Protein AF-A0A3D1R0C7-F1 (afdb_monomer_lite)

Radius of gyration: 22.8 Å; chains: 1; bounding box: 50×16×60 Å

pLDDT: mean 90.99, std 7.09, range [72.06, 98.31]

Foldseek 3Di:
DVVQLVVLQVVLVVVCVVVVHDDVVSNVVSNVRSVVVVVVVCVVPPVVVVVVVVVVVVVVVVVVVVVVVVD

Sequence (71 aa):
GLFGTVWGIMGAFQDIYLQGNANLATVAKPISEALIATAVGLFAAIPAVVAYNFFLSKIKVLESEMESFSS

Structure (mmCIF, N/CA/C/O backbone):
data_AF-A0A3D1R0C7-F1
#
_entry.id   AF-A0A3D1R0C7-F1
#
loop_
_atom_site.group_PDB
_atom_site.id
_atom_site.type_symbol
_atom_site.label_atom_id
_atom_site.label_alt_id
_atom_site.label_comp_id
_atom_site.label_asym_id
_atom_site.label_entity_id
_atom_site.label_seq_id
_atom_site.pdbx_PDB_ins_code
_atom_site.Cartn_x
_atom_site.Cartn_y
_atom_site.Cartn_z
_atom_site.occupancy
_atom_site.B_iso_or_equiv
_atom_site.auth_seq_id
_atom_site.auth_comp_id
_atom_site.auth_asym_id
_atom_site.auth_atom_id
_atom_site.pdbx_PDB_model_num
ATOM 1 N N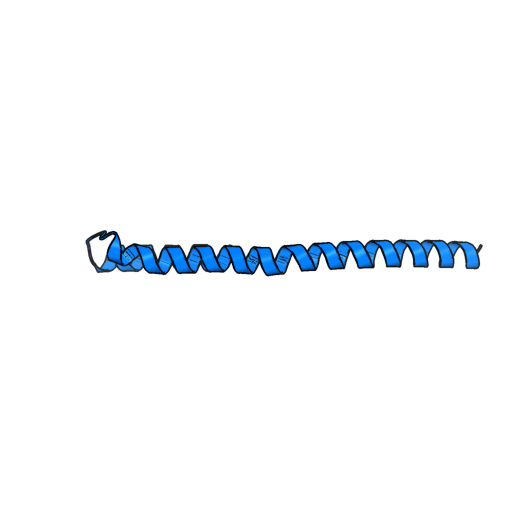 . GLY A 1 1 ? -3.264 -0.848 2.075 1.00 89.38 1 GLY A N 1
ATOM 2 C CA . GLY A 1 1 ? -1.899 -1.057 2.596 1.00 89.38 1 GLY A CA 1
ATOM 3 C C . GLY A 1 1 ? -1.796 -0.534 4.016 1.00 89.38 1 GLY A C 1
ATOM 4 O O . GLY A 1 1 ? -2.832 -0.402 4.657 1.00 89.38 1 GLY A O 1
ATOM 5 N N . LEU A 1 2 ? -0.584 -0.195 4.473 1.00 92.00 2 LEU A N 1
ATOM 6 C CA . LEU A 1 2 ? -0.282 0.211 5.859 1.00 92.00 2 LEU A CA 1
ATOM 7 C C . LEU A 1 2 ? -1.193 1.327 6.399 1.00 92.00 2 LEU A C 1
ATOM 9 O O . LEU A 1 2 ? -1.667 1.250 7.521 1.00 92.00 2 LEU A O 1
ATOM 13 N N . PHE A 1 3 ? -1.492 2.350 5.597 1.00 92.06 3 PHE A N 1
ATOM 14 C CA . PHE A 1 3 ? -2.390 3.419 6.041 1.00 92.06 3 PHE A CA 1
ATOM 15 C C . PHE A 1 3 ? -3.805 2.906 6.362 1.00 92.06 3 PHE A C 1
ATOM 17 O O . PHE A 1 3 ? -4.361 3.222 7.408 1.00 92.06 3 PHE A O 1
ATOM 24 N N . GLY A 1 4 ? -4.372 2.069 5.488 1.00 89.44 4 GLY A N 1
ATOM 25 C CA . GLY A 1 4 ? -5.714 1.516 5.683 1.00 89.44 4 GLY A CA 1
ATOM 26 C C . GLY A 1 4 ? -5.803 0.591 6.895 1.00 89.44 4 GLY A C 1
ATOM 27 O O . GLY A 1 4 ? -6.834 0.551 7.557 1.00 89.44 4 GLY A O 1
ATOM 28 N N . THR A 1 5 ? -4.714 -0.107 7.229 1.00 93.94 5 THR A N 1
ATOM 29 C CA . THR A 1 5 ? -4.683 -0.962 8.421 1.00 93.94 5 THR A CA 1
ATOM 30 C C . THR A 1 5 ? -4.639 -0.142 9.696 1.00 93.94 5 THR A C 1
ATOM 32 O O . THR A 1 5 ? -5.404 -0.415 10.615 1.00 93.94 5 THR A O 1
ATOM 35 N N . VAL A 1 6 ? -3.796 0.893 9.731 1.00 93.50 6 VAL A N 1
ATOM 36 C CA . VAL A 1 6 ? -3.710 1.820 10.864 1.00 93.50 6 VAL A CA 1
ATOM 37 C C . VAL A 1 6 ? -5.055 2.507 11.076 1.00 93.50 6 VAL A C 1
ATOM 39 O O . VAL A 1 6 ? -5.552 2.526 12.196 1.00 93.50 6 VAL A O 1
ATOM 42 N N . TRP A 1 7 ? -5.687 2.992 10.006 1.00 90.81 7 TRP A N 1
ATOM 43 C CA . TRP A 1 7 ? -7.001 3.623 10.091 1.00 90.81 7 TRP A CA 1
ATOM 44 C C . TRP A 1 7 ? -8.083 2.668 10.617 1.00 90.81 7 TRP A C 1
ATOM 46 O O . TRP A 1 7 ? -8.814 3.022 11.539 1.00 90.81 7 TRP A O 1
ATOM 56 N N . GLY A 1 8 ? -8.164 1.445 10.081 1.00 89.06 8 GLY A N 1
ATOM 57 C CA . GLY A 1 8 ? -9.145 0.446 10.521 1.00 89.06 8 GLY A CA 1
ATOM 58 C C . GLY A 1 8 ? -8.959 0.028 11.981 1.00 89.06 8 GLY A C 1
ATOM 59 O O . GLY A 1 8 ? -9.932 -0.091 12.723 1.00 89.06 8 GLY A O 1
ATOM 60 N N . ILE A 1 9 ? -7.707 -0.122 12.423 1.00 90.94 9 ILE A N 1
ATOM 61 C CA . ILE A 1 9 ? -7.386 -0.420 13.823 1.00 90.94 9 ILE A CA 1
ATOM 62 C C . ILE A 1 9 ? -7.740 0.770 14.726 1.00 90.94 9 ILE A C 1
ATOM 64 O O . ILE A 1 9 ? -8.343 0.564 15.777 1.00 90.94 9 ILE A O 1
ATOM 68 N N . MET A 1 10 ? -7.429 2.008 14.325 1.00 90.94 10 MET A N 1
ATOM 69 C CA . MET A 1 10 ? -7.816 3.199 15.093 1.00 90.94 10 MET A CA 1
ATOM 70 C C . MET A 1 10 ? -9.337 3.313 15.250 1.00 90.94 10 MET A C 1
ATOM 72 O O . MET A 1 10 ? -9.805 3.570 16.357 1.00 90.94 10 MET A O 1
ATOM 76 N N . GLY A 1 11 ? -10.103 3.060 14.183 1.00 89.06 11 GLY A N 1
ATOM 77 C CA . GLY A 1 11 ? -11.567 3.017 14.248 1.00 89.06 11 GLY A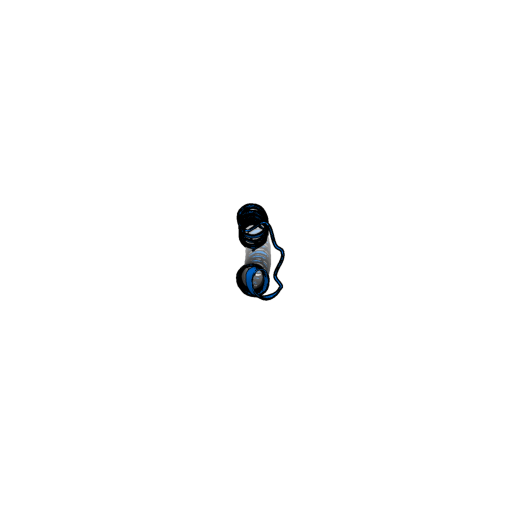 CA 1
ATOM 78 C C . GLY A 1 11 ? -12.076 1.948 15.219 1.00 89.06 11 GLY A C 1
ATOM 79 O O . GLY A 1 11 ? -12.926 2.233 16.056 1.00 89.06 11 GLY A O 1
ATOM 80 N N . ALA A 1 12 ? -11.475 0.753 15.197 1.00 88.00 12 ALA A N 1
ATOM 81 C CA . ALA A 1 12 ? -11.813 -0.318 16.135 1.00 88.00 12 ALA A CA 1
ATOM 82 C C . ALA A 1 12 ? -11.594 0.100 17.600 1.00 88.00 12 ALA A C 1
ATOM 84 O O . ALA A 1 12 ? -12.442 -0.146 18.454 1.00 88.00 12 ALA A O 1
ATOM 85 N N . PHE A 1 13 ? -10.471 0.759 17.902 1.00 87.81 13 PHE A N 1
ATOM 86 C CA . PHE A 1 13 ? -10.188 1.256 19.253 1.00 87.81 13 PHE A CA 1
ATOM 87 C C . PHE A 1 1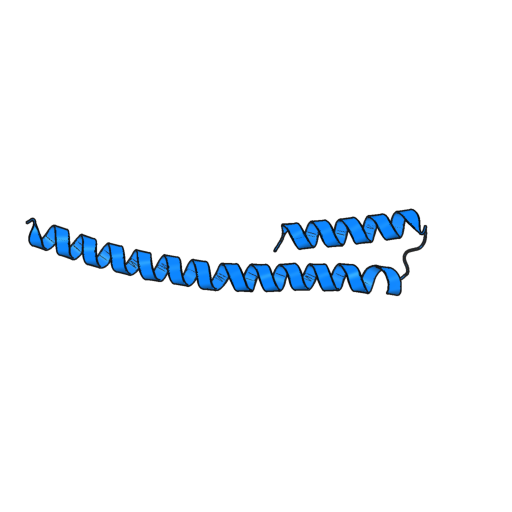3 ? -11.121 2.395 19.679 1.00 87.81 13 PHE A C 1
ATOM 89 O O . PHE A 1 13 ? -11.475 2.478 20.857 1.00 87.81 13 PHE A O 1
ATOM 96 N N . GLN A 1 14 ? -11.555 3.239 18.742 1.00 88.38 14 GLN A N 1
ATOM 97 C CA . GLN A 1 14 ? -12.542 4.283 19.011 1.00 88.38 14 GLN A CA 1
ATOM 98 C C . GLN A 1 14 ? -13.911 3.684 19.376 1.00 88.38 14 GLN A C 1
ATOM 100 O O . GLN A 1 14 ? -14.537 4.138 20.335 1.00 88.38 14 GLN A O 1
ATOM 105 N N . ASP A 1 15 ? -14.337 2.624 18.689 1.00 85.00 15 ASP A N 1
ATOM 106 C CA . ASP A 1 15 ? -15.590 1.925 18.995 1.00 85.00 15 ASP A CA 1
ATOM 107 C C . ASP A 1 15 ? -15.555 1.245 20.373 1.00 85.00 15 ASP A C 1
ATOM 109 O O . ASP A 1 15 ? -16.525 1.329 21.131 1.00 85.00 15 ASP A O 1
ATOM 113 N N . ILE A 1 16 ? -14.423 0.633 20.743 1.00 86.94 16 ILE A N 1
ATOM 114 C CA . ILE A 1 16 ? -14.217 0.062 22.087 1.00 86.94 16 ILE A CA 1
ATOM 115 C C . ILE A 1 16 ? -14.323 1.153 23.159 1.00 86.94 16 ILE A C 1
ATOM 117 O O . ILE A 1 16 ? -14.962 0.944 24.193 1.00 86.94 16 ILE A O 1
ATOM 121 N N . TYR A 1 17 ? -13.714 2.319 22.916 1.00 86.44 17 TYR A N 1
ATOM 122 C CA . TYR A 1 17 ? -13.753 3.446 23.847 1.00 86.44 17 TYR A CA 1
ATOM 123 C C . TYR A 1 17 ? -15.184 3.952 24.077 1.00 86.44 17 TYR A C 1
ATOM 125 O O . TYR A 1 17 ? -15.575 4.178 25.221 1.00 86.44 17 TYR A O 1
ATOM 133 N N . LEU A 1 18 ? -15.985 4.074 23.014 1.00 86.31 18 LEU A N 1
ATOM 134 C CA . LEU A 1 18 ? -17.373 4.539 23.103 1.00 86.31 18 LEU A CA 1
ATOM 135 C C . LEU A 1 18 ? -18.305 3.527 23.787 1.00 86.31 18 LEU A C 1
ATOM 137 O O . LEU A 1 18 ? -19.224 3.927 24.499 1.00 86.31 18 LEU A O 1
ATOM 141 N N . GLN A 1 19 ? -18.086 2.226 23.578 1.00 84.75 19 GLN A N 1
ATOM 142 C CA . GLN A 1 19 ? -18.925 1.166 24.153 1.00 84.75 19 GLN A CA 1
ATOM 143 C C . GLN A 1 19 ? -18.564 0.826 25.607 1.00 84.75 19 GLN A C 1
ATOM 145 O O . GLN A 1 19 ? -19.351 0.176 26.295 1.00 84.75 19 GLN A O 1
ATOM 150 N N . GLY A 1 20 ? -17.381 1.230 26.084 1.00 80.38 20 GLY A N 1
ATOM 151 C CA . GLY A 1 20 ? -16.917 0.970 27.452 1.00 80.38 20 GLY A CA 1
ATOM 152 C C . GLY A 1 20 ? -16.666 -0.510 27.775 1.00 80.38 20 GLY A C 1
ATOM 153 O O . GLY A 1 20 ? -16.383 -0.843 28.924 1.00 80.38 20 GLY A O 1
ATOM 154 N N . ASN A 1 21 ? -16.761 -1.404 26.786 1.00 75.00 21 ASN A N 1
ATOM 155 C CA . ASN A 1 21 ? -16.511 -2.835 26.921 1.00 75.00 21 ASN A CA 1
ATOM 156 C C . ASN A 1 21 ? -15.802 -3.376 25.670 1.00 75.00 21 ASN A C 1
ATOM 158 O O . ASN A 1 21 ? -16.225 -3.128 24.541 1.00 75.00 21 ASN A O 1
ATOM 162 N N . ALA A 1 22 ? -14.742 -4.155 25.877 1.00 74.00 22 ALA A N 1
ATOM 163 C CA . ALA A 1 22 ? -14.001 -4.829 24.821 1.00 74.00 22 ALA A CA 1
ATOM 164 C C . ALA A 1 22 ? -14.573 -6.238 24.600 1.00 74.00 22 ALA A C 1
ATOM 166 O O . ALA A 1 22 ? -14.081 -7.221 25.155 1.00 74.00 22 ALA A O 1
ATOM 167 N N . ASN A 1 23 ? -15.625 -6.346 23.786 1.00 77.44 23 ASN A N 1
ATOM 168 C CA . ASN A 1 23 ? -16.123 -7.647 23.347 1.00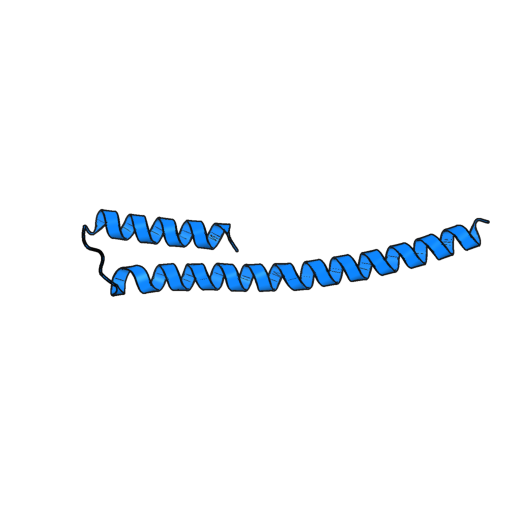 77.44 23 ASN A CA 1
ATOM 169 C C . ASN A 1 23 ? -15.366 -8.105 22.089 1.00 77.44 23 ASN A C 1
ATOM 171 O O . ASN A 1 23 ? -15.212 -7.354 21.130 1.00 77.44 23 ASN A O 1
ATOM 175 N N . LEU A 1 24 ? -14.926 -9.364 22.045 1.00 72.06 24 LEU A N 1
ATOM 176 C CA . LEU A 1 24 ? -14.195 -9.898 20.890 1.00 72.06 24 LEU A CA 1
ATOM 177 C C . LEU A 1 24 ? -15.027 -9.817 19.596 1.00 72.06 24 LEU A C 1
ATOM 179 O O . LEU A 1 24 ? -14.495 -9.587 18.510 1.00 72.06 24 LEU A O 1
ATOM 183 N N . ALA A 1 25 ? -16.351 -9.940 19.727 1.00 77.19 25 ALA A N 1
ATOM 184 C CA . ALA A 1 25 ? -17.286 -9.813 18.616 1.00 77.19 25 ALA A CA 1
ATOM 185 C C . ALA A 1 25 ? -17.301 -8.406 17.987 1.00 77.19 25 ALA A C 1
ATOM 187 O O . ALA A 1 25 ? -17.547 -8.290 16.787 1.00 77.19 25 ALA A O 1
ATOM 188 N N . THR A 1 26 ? -17.024 -7.346 18.757 1.00 74.69 26 THR A N 1
ATOM 189 C CA . THR A 1 26 ? -17.056 -5.963 18.252 1.00 74.69 26 THR A CA 1
ATOM 190 C C . THR A 1 26 ? -15.753 -5.562 17.559 1.00 74.69 26 THR A C 1
ATOM 192 O O . THR A 1 26 ? -15.776 -4.734 16.655 1.00 74.69 26 THR A O 1
ATOM 195 N N . VAL A 1 27 ? -14.632 -6.214 17.884 1.00 80.19 27 VAL A N 1
ATOM 196 C CA . VAL A 1 27 ? -13.308 -5.917 17.298 1.00 80.19 27 VAL A CA 1
ATOM 197 C C . VAL A 1 27 ? -12.928 -6.816 16.119 1.00 80.19 27 VAL A C 1
ATOM 199 O O . VAL A 1 27 ? -12.071 -6.451 15.315 1.00 80.19 27 VAL A O 1
ATOM 202 N N . ALA A 1 28 ? -13.564 -7.984 15.978 1.00 83.69 28 ALA A N 1
ATOM 203 C CA . ALA A 1 28 ? -13.185 -8.978 14.971 1.00 83.69 28 ALA A CA 1
ATOM 204 C C . ALA A 1 28 ? -13.326 -8.471 13.523 1.00 83.69 28 ALA A C 1
ATOM 206 O O . ALA A 1 28 ? -12.454 -8.720 12.688 1.00 83.69 28 ALA A O 1
ATOM 207 N N . LYS A 1 29 ? -14.404 -7.739 13.214 1.00 84.81 29 LYS A N 1
ATOM 208 C CA . LYS A 1 29 ? -14.677 -7.268 11.848 1.00 84.81 29 LYS A CA 1
ATOM 209 C C . LYS A 1 29 ? -13.706 -6.162 11.386 1.00 84.81 29 LYS A C 1
ATOM 211 O O . LYS A 1 29 ? -13.067 -6.371 10.353 1.00 84.81 29 LYS A O 1
ATOM 216 N N . PRO A 1 30 ? -13.509 -5.051 12.126 1.00 84.50 30 PRO A N 1
ATOM 217 C CA . PRO A 1 30 ? -12.569 -3.998 11.721 1.00 84.50 30 PRO A CA 1
ATOM 218 C C . PRO A 1 30 ? -11.129 -4.495 11.533 1.00 84.50 30 PRO A C 1
ATOM 220 O O . PRO A 1 30 ? -10.427 -4.075 10.613 1.00 84.50 30 PRO A O 1
ATOM 223 N N . ILE A 1 31 ? -10.687 -5.439 12.373 1.00 86.81 31 ILE A N 1
ATOM 224 C CA . ILE A 1 31 ? -9.344 -6.024 12.272 1.00 86.81 31 ILE A CA 1
ATOM 225 C C . ILE A 1 31 ? -9.218 -6.884 11.006 1.00 86.81 31 ILE A C 1
ATOM 227 O O . ILE A 1 31 ? -8.200 -6.816 10.317 1.00 86.81 31 ILE A O 1
ATOM 231 N N . SER A 1 32 ? -10.250 -7.655 10.651 1.00 88.56 32 SER A N 1
ATOM 232 C CA . SER A 1 32 ? -10.261 -8.418 9.397 1.00 88.56 32 SER A CA 1
ATOM 233 C C . SER A 1 32 ? -10.166 -7.504 8.170 1.00 88.56 32 SER A C 1
ATOM 235 O O . SER A 1 32 ? -9.431 -7.806 7.230 1.00 88.56 32 SER A O 1
ATOM 237 N N . GLU A 1 33 ? -10.877 -6.376 8.173 1.00 89.31 33 GLU A N 1
ATOM 238 C CA . GLU A 1 33 ? -10.818 -5.385 7.091 1.00 89.31 33 GLU A CA 1
ATOM 239 C C . GLU A 1 33 ? -9.426 -4.741 6.990 1.00 89.31 33 GLU A C 1
ATOM 241 O O . GLU A 1 33 ? -8.879 -4.600 5.890 1.00 89.31 33 GLU A O 1
ATOM 246 N N . ALA A 1 34 ? -8.796 -4.446 8.133 1.00 91.56 34 ALA A N 1
ATOM 247 C CA . ALA A 1 34 ? -7.412 -3.991 8.178 1.00 91.56 34 ALA A CA 1
ATOM 248 C C . ALA A 1 34 ? -6.455 -5.023 7.547 1.00 91.56 34 ALA A C 1
ATOM 250 O O . ALA A 1 34 ? -5.633 -4.665 6.705 1.00 91.56 34 ALA A O 1
ATOM 251 N N . LEU A 1 35 ? -6.577 -6.315 7.863 1.00 92.38 35 LEU A N 1
ATOM 252 C CA . LEU A 1 35 ? -5.721 -7.354 7.269 1.00 92.38 35 LEU A CA 1
ATOM 253 C C . LEU A 1 35 ? -5.863 -7.439 5.740 1.00 92.38 35 LEU A C 1
ATOM 255 O O . LEU A 1 35 ? -4.855 -7.539 5.031 1.00 92.38 35 LEU A O 1
ATOM 259 N N . ILE A 1 36 ? -7.087 -7.321 5.219 1.00 93.69 36 ILE A N 1
ATOM 260 C CA . ILE A 1 36 ? -7.336 -7.291 3.769 1.00 93.69 36 ILE A CA 1
ATOM 261 C C . ILE A 1 36 ? -6.656 -6.074 3.134 1.00 93.69 36 ILE A C 1
ATOM 263 O O . ILE A 1 36 ? -6.029 -6.197 2.079 1.00 93.69 36 ILE A O 1
ATOM 267 N N . ALA A 1 37 ? -6.695 -4.909 3.786 1.00 94.75 37 ALA A N 1
ATOM 268 C CA . ALA A 1 37 ? -6.014 -3.725 3.281 1.00 94.75 37 ALA A CA 1
ATOM 269 C C . ALA A 1 37 ? -4.491 -3.940 3.143 1.00 94.75 37 ALA A C 1
ATOM 271 O O . ALA A 1 37 ? -3.902 -3.434 2.180 1.00 94.75 37 ALA A O 1
ATOM 272 N N . THR A 1 38 ? -3.834 -4.698 4.030 1.00 95.44 38 THR A N 1
ATOM 273 C CA . THR A 1 38 ? -2.423 -5.101 3.837 1.00 95.44 38 THR A CA 1
ATOM 274 C C . THR A 1 38 ? -2.262 -6.021 2.637 1.00 95.44 38 THR A C 1
ATOM 276 O O . THR A 1 38 ? -1.404 -5.753 1.796 1.00 95.44 38 THR A O 1
ATOM 279 N N . ALA A 1 39 ? -3.091 -7.062 2.527 1.00 95.44 39 ALA A N 1
ATOM 280 C CA . ALA A 1 39 ? -3.006 -8.034 1.438 1.00 95.44 39 ALA A CA 1
ATOM 281 C C . ALA A 1 39 ? -3.135 -7.360 0.062 1.00 95.44 39 ALA A C 1
ATOM 283 O O . ALA A 1 39 ? -2.296 -7.571 -0.812 1.00 95.44 39 ALA A O 1
ATOM 284 N N . VAL A 1 40 ? -4.111 -6.462 -0.098 1.00 96.06 40 VAL A N 1
ATOM 285 C CA . VAL A 1 40 ? -4.293 -5.671 -1.326 1.00 96.06 40 VAL A CA 1
ATOM 286 C C . VAL A 1 40 ? -3.100 -4.744 -1.576 1.00 96.06 40 VAL A C 1
ATOM 288 O O . VAL A 1 40 ? -2.666 -4.579 -2.713 1.00 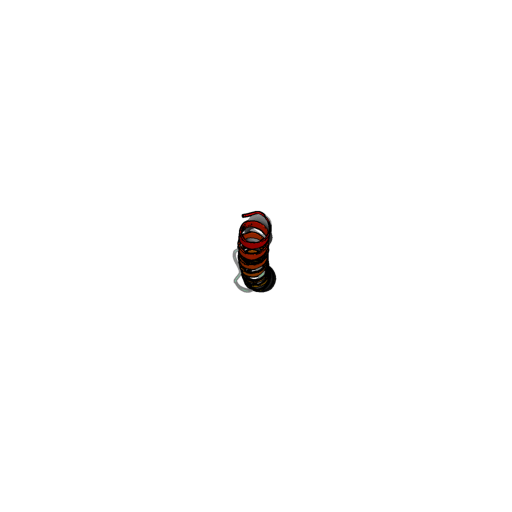96.06 40 VAL A O 1
ATOM 291 N N . GLY A 1 41 ? -2.526 -4.161 -0.518 1.00 95.44 41 GLY A N 1
ATOM 292 C CA . GLY A 1 41 ? -1.331 -3.322 -0.634 1.00 95.44 41 GLY A CA 1
ATOM 293 C C . GLY A 1 41 ? -0.118 -4.086 -1.169 1.00 95.44 41 GLY A C 1
ATOM 294 O O . GLY A 1 41 ? 0.557 -3.600 -2.073 1.00 95.44 41 GLY A O 1
ATOM 295 N N . LEU A 1 42 ? 0.132 -5.289 -0.649 1.00 96.94 42 LEU A N 1
ATOM 296 C CA . LEU A 1 42 ? 1.213 -6.157 -1.125 1.00 9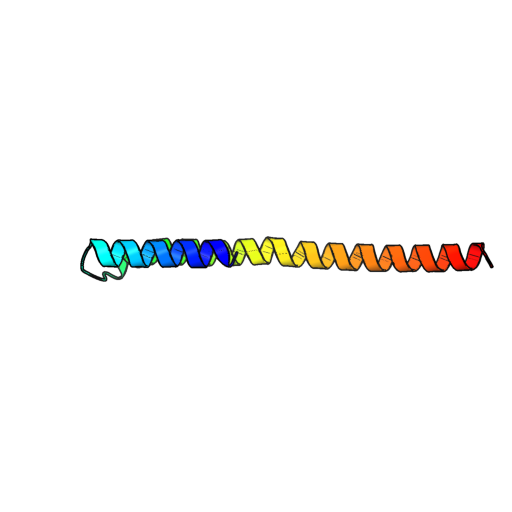6.94 42 LEU A CA 1
ATOM 297 C C . LEU A 1 42 ? 0.948 -6.661 -2.546 1.00 96.94 42 LEU A C 1
ATOM 299 O O . LEU A 1 42 ? 1.859 -6.662 -3.373 1.00 96.94 42 LEU A O 1
ATOM 303 N N . PHE A 1 43 ? -0.302 -7.021 -2.846 1.00 96.38 43 PHE A N 1
ATOM 304 C CA . PHE A 1 43 ? -0.714 -7.447 -4.180 1.00 96.38 43 PHE A CA 1
ATOM 305 C C . PHE A 1 43 ? -0.500 -6.357 -5.235 1.00 96.38 43 PHE A C 1
ATOM 307 O O . PHE A 1 43 ? -0.130 -6.673 -6.358 1.00 96.38 43 PHE A O 1
ATOM 314 N N . ALA A 1 44 ? -0.677 -5.081 -4.888 1.00 96.69 44 ALA A N 1
ATOM 315 C CA . ALA A 1 44 ? -0.373 -3.972 -5.789 1.00 96.69 44 ALA A CA 1
ATOM 316 C C . ALA A 1 44 ? 1.137 -3.673 -5.873 1.00 96.69 44 ALA A C 1
ATOM 318 O O . ALA A 1 44 ? 1.658 -3.408 -6.956 1.00 96.69 44 ALA A O 1
ATOM 319 N N . ALA A 1 45 ? 1.854 -3.721 -4.745 1.00 97.06 45 ALA A N 1
ATOM 320 C CA . ALA A 1 45 ? 3.260 -3.322 -4.675 1.00 97.06 45 ALA A CA 1
ATOM 321 C C . ALA A 1 45 ? 4.213 -4.307 -5.374 1.00 97.06 45 ALA A C 1
ATOM 323 O O . ALA A 1 45 ? 5.119 -3.879 -6.088 1.00 97.06 45 ALA A O 1
ATOM 324 N N . ILE A 1 46 ? 4.017 -5.619 -5.198 1.00 97.31 46 ILE A N 1
ATOM 325 C CA . ILE A 1 46 ? 4.948 -6.633 -5.722 1.00 97.31 46 ILE A CA 1
ATOM 326 C C . ILE A 1 46 ? 5.000 -6.617 -7.262 1.00 97.31 46 ILE A C 1
ATOM 328 O O . ILE A 1 46 ? 6.098 -6.474 -7.807 1.00 97.31 46 ILE A O 1
ATOM 332 N N . PRO A 1 47 ? 3.871 -6.691 -7.997 1.00 97.44 47 PRO A N 1
ATOM 333 C CA . PRO A 1 47 ? 3.895 -6.653 -9.457 1.00 97.44 47 PRO A CA 1
ATOM 334 C C . PRO A 1 47 ? 4.437 -5.331 -10.004 1.00 97.44 47 PRO A C 1
ATOM 336 O O . PRO A 1 47 ? 5.156 -5.339 -11.001 1.00 97.44 47 PRO A O 1
ATOM 339 N N . ALA A 1 48 ? 4.146 -4.207 -9.341 1.00 97.94 48 ALA A N 1
ATOM 340 C CA . ALA A 1 48 ? 4.653 -2.899 -9.746 1.00 97.94 48 ALA A CA 1
ATOM 341 C C . ALA A 1 48 ? 6.190 -2.843 -9.702 1.00 97.94 48 ALA A C 1
ATOM 343 O O . ALA A 1 48 ? 6.817 -2.379 -10.655 1.00 97.94 48 ALA A O 1
ATOM 344 N N . VAL A 1 49 ? 6.806 -3.375 -8.641 1.00 98.12 49 VAL A N 1
ATOM 345 C CA . VAL A 1 49 ? 8.273 -3.428 -8.514 1.00 98.12 49 VAL A CA 1
ATOM 346 C C . VAL A 1 49 ? 8.891 -4.397 -9.527 1.00 98.12 49 VAL A C 1
ATOM 348 O O . VAL A 1 49 ? 9.928 -4.087 -10.115 1.00 98.12 49 VAL A O 1
ATOM 351 N N . VAL A 1 50 ? 8.251 -5.542 -9.785 1.00 98.25 50 VAL A N 1
ATOM 352 C CA . VAL A 1 50 ? 8.708 -6.488 -10.820 1.00 98.25 50 VAL A CA 1
ATOM 353 C C . VAL A 1 50 ? 8.693 -5.831 -12.202 1.00 98.25 50 VAL A C 1
ATOM 355 O O . VAL A 1 50 ? 9.692 -5.898 -12.919 1.00 98.25 50 VAL A O 1
ATOM 358 N N . ALA A 1 51 ? 7.599 -5.155 -12.560 1.00 98.06 51 ALA A N 1
ATOM 359 C CA . ALA A 1 51 ? 7.480 -4.448 -13.832 1.00 98.06 51 ALA A CA 1
ATOM 360 C C . ALA A 1 51 ? 8.516 -3.321 -13.955 1.00 98.06 51 ALA A C 1
ATOM 362 O O . ALA A 1 51 ? 9.182 -3.212 -14.984 1.00 98.06 51 ALA A O 1
ATOM 363 N N . TYR A 1 52 ? 8.705 -2.527 -12.898 1.00 98.31 52 TYR A N 1
ATOM 364 C CA . TYR A 1 52 ? 9.717 -1.471 -12.861 1.00 98.31 52 TYR A CA 1
ATOM 365 C C . TYR A 1 52 ? 11.120 -2.019 -13.151 1.00 98.31 52 TYR A C 1
ATOM 367 O O . TYR A 1 52 ? 11.793 -1.538 -14.062 1.00 98.31 52 TYR A O 1
ATOM 375 N N . ASN A 1 53 ? 11.529 -3.079 -12.448 1.00 98.12 53 ASN A N 1
ATOM 376 C CA . ASN A 1 53 ? 12.841 -3.696 -12.648 1.00 98.12 53 ASN A CA 1
ATOM 377 C C . ASN A 1 53 ? 12.996 -4.296 -14.054 1.00 98.12 53 ASN A C 1
ATOM 379 O O . ASN A 1 53 ? 14.060 -4.182 -14.664 1.00 98.12 53 ASN A O 1
ATOM 383 N N . PHE A 1 54 ? 11.934 -4.898 -14.593 1.00 98.06 54 PHE A N 1
ATOM 384 C CA . PHE A 1 54 ? 11.931 -5.443 -15.948 1.00 98.06 54 PHE A CA 1
ATOM 385 C C . PHE A 1 54 ? 12.159 -4.360 -17.009 1.00 98.06 54 PHE A C 1
ATOM 387 O O . PHE A 1 54 ? 13.003 -4.527 -17.894 1.00 98.06 54 PHE A O 1
ATOM 394 N N . PHE A 1 55 ? 11.447 -3.235 -16.916 1.00 98.19 55 PHE A N 1
ATOM 395 C CA . PHE A 1 55 ? 11.624 -2.129 -17.857 1.00 98.19 55 PHE A CA 1
ATOM 396 C C . PHE A 1 55 ? 12.973 -1.435 -17.685 1.00 98.19 55 PHE A C 1
ATOM 398 O O . PHE A 1 55 ? 13.620 -1.132 -18.684 1.00 98.19 55 PHE A O 1
ATOM 405 N N . LEU A 1 56 ? 13.444 -1.265 -16.450 1.00 98.19 56 LEU A N 1
ATOM 406 C CA . LEU A 1 56 ? 14.757 -0.683 -16.177 1.00 98.19 56 LEU A CA 1
ATOM 407 C C . LEU A 1 56 ? 15.885 -1.511 -16.810 1.00 98.19 56 LEU A C 1
ATOM 409 O O . LEU A 1 56 ? 16.785 -0.963 -17.444 1.00 98.19 56 LEU A O 1
ATOM 413 N N . SER A 1 57 ? 15.796 -2.842 -16.715 1.00 97.62 57 SER A N 1
ATOM 414 C CA . SER A 1 57 ? 16.743 -3.740 -17.380 1.00 97.62 57 SER A CA 1
ATOM 415 C C . SER A 1 57 ? 16.714 -3.592 -18.901 1.00 97.62 57 SER A C 1
ATOM 417 O O . SER A 1 57 ? 17.766 -3.673 -19.528 1.00 97.62 57 SER A O 1
ATOM 419 N N . LYS A 1 58 ? 15.539 -3.388 -19.508 1.00 97.38 58 LYS A N 1
ATOM 420 C CA . LYS A 1 58 ? 15.420 -3.185 -20.961 1.00 97.38 58 LYS A CA 1
ATOM 421 C C . LYS A 1 58 ? 16.009 -1.853 -21.401 1.00 97.38 58 LYS A C 1
ATOM 423 O O . LYS A 1 58 ? 16.740 -1.826 -22.382 1.00 97.38 58 LYS A O 1
ATOM 428 N N . ILE A 1 59 ? 15.723 -0.781 -20.667 1.00 97.75 59 ILE A N 1
ATOM 429 C CA . ILE A 1 59 ? 16.272 0.551 -20.946 1.00 97.75 59 ILE A CA 1
ATOM 430 C C . ILE A 1 59 ? 17.799 0.499 -20.936 1.00 97.75 59 ILE A C 1
ATOM 432 O O . ILE A 1 59 ? 18.415 0.979 -21.877 1.00 97.75 59 ILE A O 1
ATOM 436 N N . LYS A 1 60 ? 18.400 -0.172 -19.947 1.00 97.38 60 LYS A N 1
ATOM 437 C CA . LYS A 1 60 ? 19.858 -0.320 -19.861 1.00 97.38 60 LYS A CA 1
ATOM 438 C C . LYS A 1 60 ? 20.467 -1.048 -21.067 1.00 97.38 60 LYS A C 1
ATOM 440 O O . LYS A 1 60 ? 21.562 -0.711 -21.499 1.00 97.38 60 LYS A O 1
ATOM 445 N N . VAL A 1 61 ? 19.775 -2.058 -21.600 1.00 96.88 61 VAL A N 1
ATOM 446 C CA . VAL A 1 61 ? 20.222 -2.754 -22.818 1.00 96.88 61 VAL A CA 1
ATOM 447 C C . VAL A 1 61 ? 20.156 -1.816 -24.021 1.00 96.88 61 VAL A C 1
ATOM 449 O O . VAL A 1 61 ? 21.141 -1.700 -24.740 1.00 96.88 61 VAL A O 1
ATOM 452 N N . LEU A 1 62 ? 19.042 -1.098 -24.198 1.00 96.50 62 LEU A N 1
ATOM 453 C CA . LEU A 1 62 ? 18.896 -0.125 -25.286 1.00 96.50 62 LEU A CA 1
ATOM 454 C C . LEU A 1 62 ? 19.945 0.992 -25.202 1.00 96.50 62 LEU A C 1
ATOM 456 O O . LEU A 1 62 ? 20.503 1.385 -26.219 1.00 96.50 62 LEU A O 1
ATOM 460 N N . GLU A 1 63 ? 20.234 1.487 -24.001 1.00 96.81 63 GLU A N 1
ATOM 461 C CA . GLU A 1 63 ? 21.264 2.500 -23.763 1.00 96.81 63 GLU A CA 1
ATOM 462 C C . GLU A 1 63 ? 22.651 1.997 -24.186 1.00 96.81 63 GLU A C 1
ATOM 464 O O . GLU A 1 63 ? 23.348 2.678 -24.935 1.00 96.81 63 GLU A O 1
ATOM 469 N N . SER A 1 64 ? 23.007 0.762 -23.811 1.00 96.19 64 SER A N 1
ATOM 470 C CA . SER A 1 64 ? 24.265 0.134 -24.233 1.00 96.19 64 SER A CA 1
ATOM 471 C C . SER A 1 64 ? 24.356 -0.056 -25.750 1.00 96.19 64 SER A C 1
ATOM 473 O O . SER A 1 64 ? 25.438 0.084 -26.318 1.00 96.19 64 SER A O 1
ATOM 475 N N . GLU A 1 65 ? 23.247 -0.394 -26.412 1.00 95.62 65 GLU A N 1
ATOM 476 C CA . GLU A 1 65 ? 23.201 -0.487 -27.874 1.00 95.62 65 GLU A CA 1
ATOM 477 C C . GLU A 1 65 ? 23.416 0.892 -28.508 1.00 95.62 65 GLU A C 1
ATOM 479 O O . GLU A 1 65 ? 24.237 1.026 -29.413 1.00 95.62 65 GLU A O 1
ATOM 484 N N . MET A 1 66 ? 22.740 1.932 -28.008 1.00 95.50 66 MET A N 1
ATOM 485 C CA . MET A 1 66 ? 22.890 3.306 -28.501 1.00 95.50 66 MET A CA 1
ATOM 486 C C . MET A 1 66 ? 24.319 3.836 -28.351 1.00 95.50 66 MET A C 1
ATOM 488 O O . MET A 1 66 ? 24.828 4.460 -29.283 1.00 95.50 66 MET A O 1
ATOM 492 N N . GLU A 1 67 ? 24.980 3.569 -27.222 1.00 95.44 67 GLU A N 1
ATOM 493 C CA . GLU A 1 67 ? 26.396 3.909 -27.039 1.00 95.44 67 GLU A CA 1
ATOM 494 C C . GLU A 1 67 ? 27.273 3.207 -28.080 1.00 95.44 67 GLU A C 1
ATOM 496 O O . GLU A 1 67 ? 28.095 3.861 -28.721 1.00 95.44 67 GLU A O 1
ATOM 501 N N . SER A 1 68 ? 27.039 1.912 -28.322 1.00 94.25 68 SER A N 1
ATOM 502 C CA . SER A 1 68 ? 27.774 1.145 -29.334 1.00 94.25 68 SER A CA 1
ATOM 503 C C . SER A 1 68 ? 27.529 1.624 -30.769 1.00 94.25 68 SER A C 1
ATOM 505 O O . SER A 1 68 ? 28.384 1.398 -31.619 1.00 94.25 68 SER A O 1
ATOM 507 N N . PHE A 1 69 ? 26.374 2.228 -31.069 1.00 93.81 69 PHE A N 1
ATOM 508 C CA . PHE A 1 69 ? 26.099 2.831 -32.380 1.00 93.81 69 PHE A CA 1
ATOM 509 C C . PHE A 1 69 ? 26.731 4.220 -32.541 1.00 93.81 69 PHE A C 1
ATOM 511 O O . PHE A 1 69 ? 26.961 4.655 -33.669 1.00 93.81 69 PHE A O 1
ATOM 518 N N . SER A 1 70 ? 26.952 4.936 -31.437 1.00 92.00 70 SER A N 1
ATOM 519 C CA . SER A 1 70 ? 27.529 6.283 -31.432 1.00 92.00 70 SER A CA 1
ATOM 520 C C . SER A 1 70 ? 29.059 6.294 -31.464 1.00 92.00 70 SER A C 1
ATOM 522 O O . SER A 1 70 ? 29.629 7.323 -31.837 1.00 92.00 70 SER A O 1
ATOM 524 N N . SER A 1 71 ? 29.706 5.220 -31.007 1.00 74.12 71 SER A N 1
ATOM 525 C CA . SER A 1 71 ? 31.164 5.030 -31.014 1.00 74.12 71 SER A CA 1
ATOM 526 C C . SER A 1 71 ? 31.661 4.477 -32.344 1.00 74.12 71 SER A C 1
ATOM 528 O O . SER A 1 71 ? 32.686 4.989 -32.844 1.00 74.12 71 SER A O 1
#

Secondary structure (DSSP, 8-state):
-HHHHHHHHHHHHHHHHHHSS--HHHHHHHHHHHHHHHHHHHHHHHHHHHHHHHHHHHHHHHHHHHHHHH-